Protein AF-A0A7Z9QV91-F1 (afdb_monomer_lite)

Radius of gyration: 19.59 Å; chains: 1; bounding box: 43×43×55 Å

Foldseek 3Di:
DDAAPAQADEDDDQQDDPCVLQVCLQVVCCVPPVDGDDRLFADDSSLVSSLVRVLVVLLVVLVVCVVGPQNHEYEYAHPNQQSNVVSSVVPHSHHYDYDDCVVVVVQVLVCVLQVHDRDPPWAKDADPDPRIDRPPPCVVCVVVPPDVVVVVVSSVCVVVVNDPD

pLDDT: mean 80.96, std 17.81, range [30.59, 98.25]

Structure (mmCIF, N/CA/C/O backbone):
data_AF-A0A7Z9QV91-F1
#
_entry.id   AF-A0A7Z9QV91-F1
#
loop_
_atom_site.group_PDB
_atom_site.id
_atom_site.type_symbol
_atom_site.label_atom_id
_atom_site.label_alt_id
_atom_site.label_comp_id
_atom_site.label_asym_id
_atom_site.label_entity_id
_atom_site.label_seq_id
_atom_site.pdbx_PDB_ins_code
_atom_site.Cartn_x
_atom_site.Cartn_y
_atom_site.Cartn_z
_atom_site.occupancy
_atom_site.B_iso_or_equiv
_atom_site.auth_seq_id
_atom_site.auth_comp_id
_atom_site.auth_asym_id
_atom_site.auth_atom_id
_atom_site.pdbx_PDB_model_num
ATOM 1 N N . MET A 1 1 ? -6.802 13.262 9.085 1.00 60.16 1 MET A N 1
ATOM 2 C CA . MET A 1 1 ? -7.669 13.186 10.276 1.00 60.16 1 MET A CA 1
ATOM 3 C C . MET A 1 1 ? -8.787 12.211 9.963 1.00 60.16 1 MET A C 1
ATOM 5 O O . MET A 1 1 ? -9.451 12.400 8.950 1.00 60.16 1 MET A O 1
ATOM 9 N N . VAL A 1 2 ? -8.921 11.155 10.763 1.00 81.88 2 VAL A N 1
ATOM 10 C CA . VAL A 1 2 ? -10.001 10.161 10.646 1.00 81.88 2 VAL A CA 1
ATOM 11 C C . VAL A 1 2 ? -11.221 10.677 11.416 1.00 81.88 2 VAL A C 1
ATOM 13 O O . VAL A 1 2 ? -11.061 11.263 12.485 1.00 81.88 2 VAL A O 1
ATOM 16 N N . GLN A 1 3 ? -12.421 10.534 10.851 1.00 85.62 3 GLN A N 1
ATOM 17 C CA . GLN A 1 3 ? -13.667 10.984 11.480 1.00 85.62 3 GLN A CA 1
ATOM 18 C C . GLN A 1 3 ? -14.244 9.886 12.383 1.00 85.62 3 GLN A C 1
ATOM 20 O O . GLN A 1 3 ? -14.088 8.700 12.104 1.00 85.62 3 GLN A O 1
ATOM 25 N N . SER A 1 4 ? -14.915 10.275 13.470 1.00 90.31 4 SER A N 1
ATOM 26 C CA . SER A 1 4 ? -15.626 9.326 14.334 1.00 90.31 4 SER A CA 1
ATOM 27 C C . SER A 1 4 ? -16.920 8.830 13.684 1.00 90.31 4 SER A C 1
ATOM 29 O O . SER A 1 4 ? -17.474 9.517 12.828 1.00 90.31 4 SER A O 1
ATOM 31 N N . ASN A 1 5 ? -17.433 7.680 14.138 1.00 89.62 5 ASN A N 1
ATOM 32 C CA . ASN A 1 5 ? -18.675 7.073 13.632 1.00 89.62 5 ASN A CA 1
ATOM 33 C C . ASN A 1 5 ? -18.640 6.819 12.112 1.00 89.62 5 ASN A C 1
ATOM 35 O O . ASN A 1 5 ? -19.521 7.240 11.367 1.00 89.62 5 ASN A O 1
ATOM 39 N N . THR A 1 6 ? -17.556 6.198 11.657 1.00 93.75 6 THR A N 1
ATOM 40 C CA . THR A 1 6 ? -17.309 5.850 10.256 1.00 93.75 6 THR A CA 1
ATOM 41 C C . THR A 1 6 ? -17.194 4.337 10.134 1.00 93.75 6 THR A C 1
ATOM 43 O O . THR A 1 6 ? -16.493 3.728 10.936 1.00 93.75 6 THR A O 1
ATOM 46 N N . ASP A 1 7 ? -17.824 3.749 9.117 1.00 95.62 7 ASP A N 1
ATOM 47 C CA . ASP A 1 7 ? -17.771 2.301 8.856 1.00 95.62 7 ASP A CA 1
ATOM 48 C C . ASP A 1 7 ? -16.598 1.898 7.943 1.00 95.62 7 ASP A C 1
ATOM 50 O O . ASP A 1 7 ? -16.111 0.768 7.983 1.00 95.62 7 ASP A O 1
ATOM 54 N N . TYR A 1 8 ? -16.117 2.830 7.112 1.00 96.25 8 TYR A N 1
ATOM 55 C CA . TYR A 1 8 ? -15.055 2.583 6.135 1.00 96.25 8 TYR A CA 1
ATOM 56 C C . TYR A 1 8 ? -14.087 3.754 6.037 1.00 96.25 8 TYR A C 1
ATOM 58 O O . TYR A 1 8 ? -14.494 4.905 5.887 1.00 96.25 8 TYR A O 1
ATOM 66 N N . VAL A 1 9 ? -12.791 3.454 6.007 1.00 96.75 9 VAL A N 1
ATOM 67 C CA . VAL A 1 9 ? -11.742 4.449 5.764 1.00 96.75 9 VAL A CA 1
ATOM 68 C C . VAL A 1 9 ? -11.026 4.105 4.470 1.00 96.75 9 VAL A C 1
ATOM 70 O O . VAL A 1 9 ? -10.417 3.047 4.358 1.00 96.75 9 VAL A O 1
ATOM 73 N N . ILE A 1 10 ? -11.074 5.000 3.484 1.00 96.75 10 ILE A N 1
ATOM 74 C CA . ILE A 1 10 ? -10.358 4.824 2.215 1.00 96.75 10 ILE A CA 1
ATOM 75 C C . ILE A 1 10 ? -9.034 5.580 2.287 1.00 96.75 10 ILE A C 1
ATOM 77 O O . ILE A 1 10 ? -9.014 6.804 2.416 1.00 96.75 10 ILE A O 1
ATOM 81 N N . ALA A 1 11 ? -7.922 4.858 2.163 1.00 95.62 11 ALA A N 1
ATOM 82 C CA . ALA A 1 11 ? -6.589 5.446 2.160 1.00 95.62 11 ALA A CA 1
ATOM 83 C C . ALA A 1 11 ? -5.988 5.444 0.752 1.00 95.62 11 ALA A C 1
ATOM 85 O O . ALA A 1 11 ? -5.529 4.419 0.247 1.00 95.62 11 ALA A O 1
ATOM 86 N N . SER A 1 12 ? -5.950 6.624 0.138 1.00 95.00 12 SER A N 1
ATOM 87 C CA . SER A 1 12 ? -5.283 6.886 -1.141 1.00 95.00 12 SER A CA 1
ATOM 88 C C . SER A 1 12 ? -4.410 8.129 -1.001 1.00 95.00 12 SER A C 1
ATOM 90 O O . SER A 1 12 ? -4.719 9.192 -1.541 1.00 95.00 12 SER A O 1
ATOM 92 N N . ILE A 1 13 ? -3.350 8.014 -0.206 1.00 92.94 13 ILE A N 1
ATOM 93 C CA . ILE A 1 13 ? -2.475 9.138 0.120 1.00 92.94 13 ILE A CA 1
ATOM 94 C C . ILE A 1 13 ? -1.170 9.063 -0.668 1.00 92.94 13 ILE A C 1
ATOM 96 O O . ILE A 1 13 ? -0.692 7.992 -1.036 1.00 92.94 13 ILE A O 1
ATOM 100 N N . ARG A 1 14 ? -0.549 10.221 -0.874 1.00 91.00 14 ARG A N 1
ATOM 101 C CA . ARG A 1 14 ? 0.831 10.333 -1.342 1.00 91.00 14 ARG A CA 1
ATOM 102 C C . ARG A 1 14 ? 1.629 11.030 -0.254 1.00 91.00 14 ARG A C 1
ATOM 104 O O . ARG A 1 14 ? 1.309 12.155 0.116 1.00 91.00 14 ARG A O 1
ATOM 111 N N . VAL A 1 15 ? 2.643 10.350 0.272 1.00 91.62 15 VAL A N 1
ATOM 112 C CA . VAL A 1 15 ? 3.472 10.897 1.349 1.00 91.62 15 VAL A CA 1
ATOM 113 C C . VAL A 1 15 ? 4.684 11.598 0.749 1.00 91.62 15 VAL A C 1
ATOM 115 O O . VAL A 1 15 ? 5.542 10.962 0.133 1.00 91.62 15 VAL A O 1
ATOM 118 N N . GLY A 1 16 ? 4.737 12.911 0.965 1.00 85.50 16 GLY A N 1
ATOM 119 C CA . GLY A 1 16 ? 5.730 13.816 0.398 1.00 85.50 16 GLY A CA 1
ATOM 120 C C . GLY A 1 16 ? 5.082 14.973 -0.366 1.00 85.50 16 GLY A C 1
ATOM 121 O O . GLY A 1 16 ? 3.923 14.890 -0.772 1.00 85.50 16 GLY A O 1
ATOM 122 N N . ASN A 1 17 ? 5.827 16.062 -0.547 1.00 72.12 17 ASN A N 1
ATOM 123 C CA . ASN A 1 17 ? 5.345 17.235 -1.270 1.00 72.12 17 ASN A CA 1
ATOM 124 C C . ASN A 1 17 ? 5.432 16.974 -2.781 1.00 72.12 17 ASN A C 1
ATOM 126 O O . ASN A 1 17 ? 6.510 17.005 -3.365 1.00 72.12 17 ASN A O 1
ATOM 130 N N . ALA A 1 18 ? 4.285 16.712 -3.410 1.00 75.56 18 ALA A N 1
ATOM 131 C CA . ALA A 1 18 ? 4.164 16.500 -4.854 1.00 75.56 18 ALA A CA 1
ATOM 132 C C . ALA A 1 18 ? 5.020 15.326 -5.392 1.00 75.56 18 ALA A C 1
ATOM 134 O O . ALA A 1 18 ? 5.051 14.255 -4.787 1.00 75.56 18 ALA A O 1
ATOM 135 N N . LEU A 1 19 ? 5.622 15.488 -6.576 1.00 85.88 19 LEU A N 1
ATOM 136 C CA . LEU A 1 19 ? 6.304 14.422 -7.325 1.00 85.88 19 LEU A CA 1
ATOM 137 C C . LEU A 1 19 ? 7.801 14.302 -7.005 1.00 85.88 19 LEU A C 1
ATOM 139 O O . LEU A 1 19 ? 8.432 13.338 -7.431 1.00 85.88 19 LEU A O 1
ATOM 143 N N . GLU A 1 20 ? 8.381 15.247 -6.261 1.00 89.81 20 GLU A N 1
ATOM 144 C CA . GLU A 1 20 ? 9.833 15.294 -6.030 1.00 89.81 20 GLU A CA 1
ATOM 145 C C . GLU A 1 20 ? 10.381 14.018 -5.371 1.00 89.81 20 GLU A C 1
ATOM 147 O O . GLU A 1 20 ? 11.363 13.471 -5.878 1.00 89.81 20 GLU A O 1
ATOM 152 N N . PRO A 1 21 ? 9.763 13.462 -4.307 1.00 90.56 21 PRO A N 1
ATOM 153 C CA . PRO A 1 21 ? 10.287 12.245 -3.693 1.00 90.56 21 PRO A CA 1
ATOM 154 C C . PRO A 1 21 ? 10.213 11.039 -4.633 1.00 90.56 21 PRO A C 1
ATOM 156 O O . PRO A 1 21 ? 11.097 10.193 -4.606 1.00 90.56 21 PRO A O 1
ATOM 159 N N . GLU A 1 22 ? 9.191 10.979 -5.489 1.00 88.81 22 GLU A N 1
ATOM 160 C CA . GLU A 1 22 ? 9.006 9.894 -6.461 1.00 88.81 22 GLU A CA 1
ATOM 161 C C . GLU A 1 22 ? 10.052 9.977 -7.584 1.00 88.81 22 GLU A C 1
ATOM 163 O O . GLU A 1 22 ? 10.564 8.951 -8.030 1.00 88.81 22 GLU A O 1
ATOM 168 N N . ALA A 1 23 ? 10.439 11.191 -7.991 1.00 92.25 23 ALA A N 1
ATOM 169 C CA . ALA A 1 23 ? 11.558 11.393 -8.908 1.00 92.25 23 ALA A CA 1
ATOM 170 C C . ALA A 1 23 ? 12.873 10.890 -8.292 1.00 92.25 23 ALA A C 1
ATOM 172 O O . ALA A 1 23 ? 13.618 10.155 -8.940 1.00 92.25 23 ALA A O 1
ATOM 173 N N . LEU A 1 24 ? 13.127 11.197 -7.016 1.00 93.06 24 LEU A N 1
ATOM 174 C CA . LEU A 1 24 ? 14.303 10.693 -6.298 1.00 93.06 24 LEU A CA 1
ATOM 175 C C . LEU A 1 24 ? 14.290 9.167 -6.149 1.00 93.06 24 LEU A C 1
ATOM 177 O O . LEU A 1 24 ? 15.347 8.539 -6.266 1.00 93.06 24 LEU A O 1
ATOM 181 N N . ASP A 1 25 ? 13.109 8.568 -5.964 1.00 93.44 25 ASP A N 1
ATOM 182 C CA . ASP A 1 25 ? 12.950 7.117 -5.845 1.00 93.44 25 ASP A CA 1
ATOM 183 C C . ASP A 1 25 ? 13.413 6.366 -7.120 1.00 93.44 25 ASP A C 1
ATOM 185 O O . ASP A 1 25 ? 13.825 5.200 -7.054 1.00 93.44 25 ASP A O 1
ATOM 189 N N . ILE A 1 26 ? 13.407 7.050 -8.272 1.00 93.19 26 ILE A N 1
ATOM 190 C CA . ILE A 1 26 ? 13.886 6.559 -9.573 1.00 93.19 26 ILE A CA 1
ATOM 191 C C . ILE A 1 26 ? 15.329 7.003 -9.848 1.00 93.19 26 ILE A C 1
ATOM 193 O O . ILE A 1 26 ? 16.165 6.189 -10.249 1.00 93.19 26 ILE A O 1
ATOM 197 N N . GLU A 1 27 ? 15.632 8.287 -9.650 1.00 94.75 27 GLU A N 1
ATOM 198 C CA . GLU A 1 27 ? 16.905 8.890 -10.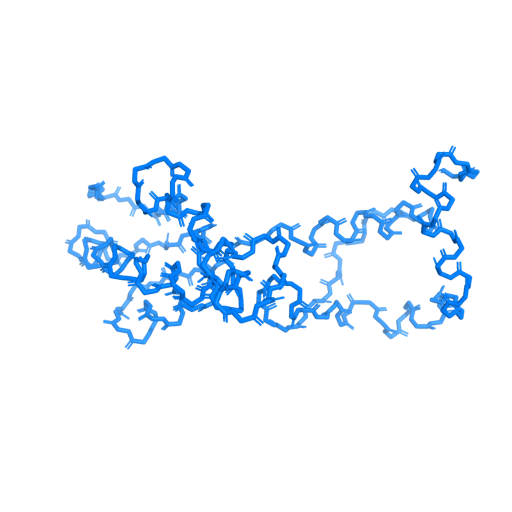045 1.00 94.75 27 GLU A CA 1
ATOM 199 C C . GLU A 1 27 ? 18.087 8.412 -9.209 1.00 94.75 27 GLU A C 1
ATOM 201 O O . GLU A 1 27 ? 19.168 8.194 -9.758 1.00 94.75 27 GLU A O 1
ATOM 206 N N . ILE A 1 28 ? 17.919 8.265 -7.892 1.00 94.75 28 ILE A N 1
ATOM 207 C CA . ILE A 1 28 ? 19.030 7.895 -7.008 1.00 94.75 28 ILE A CA 1
ATOM 208 C C . ILE A 1 28 ? 19.544 6.486 -7.350 1.00 94.75 28 ILE A C 1
ATOM 210 O O . ILE A 1 28 ? 20.747 6.351 -7.593 1.00 94.75 28 ILE A O 1
ATOM 214 N N . PRO A 1 29 ? 18.692 5.442 -7.460 1.00 94.00 29 PRO A N 1
ATOM 215 C CA . PRO A 1 29 ? 19.156 4.109 -7.852 1.00 94.00 29 PRO A CA 1
ATOM 216 C C . PRO A 1 29 ? 19.790 4.075 -9.247 1.00 94.00 29 PRO A C 1
ATOM 218 O O . PRO A 1 29 ? 20.761 3.343 -9.460 1.00 94.00 29 PRO A O 1
ATOM 221 N N . LEU A 1 30 ? 19.299 4.906 -10.174 1.00 95.75 30 LEU A N 1
ATOM 222 C CA . LEU A 1 30 ? 19.885 5.052 -11.503 1.00 95.75 30 LEU A CA 1
ATOM 223 C C . LEU A 1 30 ? 21.290 5.667 -11.443 1.00 95.75 30 LEU A C 1
ATOM 225 O O . LEU A 1 30 ? 22.204 5.153 -12.082 1.00 95.75 30 LEU A O 1
ATOM 229 N N . LYS A 1 31 ? 21.474 6.745 -10.673 1.00 95.06 31 LYS A N 1
ATOM 230 C CA . LYS A 1 31 ? 22.749 7.473 -10.556 1.00 95.06 31 LYS A CA 1
ATOM 231 C C . LYS A 1 31 ? 23.814 6.679 -9.799 1.00 95.06 31 LYS A C 1
ATOM 233 O O . LYS A 1 31 ? 24.969 6.680 -10.207 1.00 95.06 31 LYS A O 1
ATOM 238 N N . VAL A 1 32 ? 23.438 6.018 -8.704 1.00 92.12 32 VAL A N 1
ATOM 239 C CA . VAL A 1 32 ? 24.391 5.340 -7.807 1.00 92.12 32 VAL A CA 1
ATOM 240 C C . VAL A 1 32 ? 24.733 3.931 -8.289 1.00 92.12 32 VAL A C 1
ATOM 242 O O . VAL A 1 32 ? 25.884 3.518 -8.198 1.00 92.12 32 VAL A O 1
ATOM 245 N N . GLY A 1 33 ? 23.744 3.185 -8.789 1.00 88.19 33 GLY A N 1
ATOM 246 C CA . GLY A 1 33 ? 23.899 1.763 -9.112 1.00 88.19 33 GLY A CA 1
ATOM 247 C C . GLY A 1 33 ? 23.576 1.395 -10.557 1.00 88.19 33 GLY A C 1
ATOM 248 O O . GLY A 1 33 ? 23.553 0.210 -10.879 1.00 88.19 33 GLY A O 1
ATOM 249 N N . GLY A 1 34 ? 23.258 2.367 -11.419 1.00 92.81 34 GLY A N 1
ATOM 250 C CA . GLY A 1 34 ? 22.793 2.094 -12.783 1.00 92.81 34 GLY A CA 1
ATOM 251 C C . GLY A 1 34 ? 21.434 1.383 -12.844 1.00 92.81 34 GLY A C 1
ATOM 252 O O . GLY A 1 34 ? 21.039 0.914 -13.914 1.00 92.81 34 GLY A O 1
ATOM 253 N N . LEU A 1 35 ? 20.711 1.280 -11.721 1.00 93.00 35 LEU A N 1
ATOM 254 C CA . LEU A 1 35 ? 19.473 0.513 -11.629 1.00 93.00 35 LEU A CA 1
ATOM 255 C C . LEU A 1 35 ? 18.317 1.293 -12.255 1.00 93.00 35 LEU A C 1
ATOM 257 O O . LEU A 1 35 ? 17.876 2.317 -11.735 1.00 93.00 35 LEU A O 1
ATOM 261 N N . ARG A 1 36 ? 17.777 0.764 -13.352 1.00 92.25 36 ARG A N 1
ATOM 262 C CA . ARG A 1 36 ? 16.585 1.307 -14.010 1.00 92.25 36 ARG A CA 1
ATOM 263 C C . ARG A 1 36 ? 15.326 0.691 -13.413 1.00 92.25 36 ARG A C 1
ATOM 265 O O . ARG A 1 36 ? 15.190 -0.527 -13.364 1.00 92.25 36 ARG A O 1
ATOM 272 N N . GLN A 1 37 ? 14.395 1.541 -13.002 1.00 88.69 37 GLN A N 1
ATOM 273 C CA . GLN A 1 37 ? 13.094 1.149 -12.467 1.00 88.69 37 GLN A CA 1
ATOM 274 C C . GLN A 1 37 ? 12.007 1.835 -13.295 1.00 88.69 37 GLN A C 1
ATOM 276 O O . GLN A 1 37 ? 12.165 2.993 -13.667 1.00 88.69 37 GLN A O 1
ATOM 281 N N . THR A 1 38 ? 10.921 1.127 -13.602 1.00 85.81 38 THR A N 1
ATOM 282 C CA . THR A 1 38 ? 9.829 1.663 -14.431 1.00 85.81 38 THR A CA 1
ATOM 283 C C . THR A 1 38 ? 8.921 2.612 -13.654 1.00 85.81 38 TH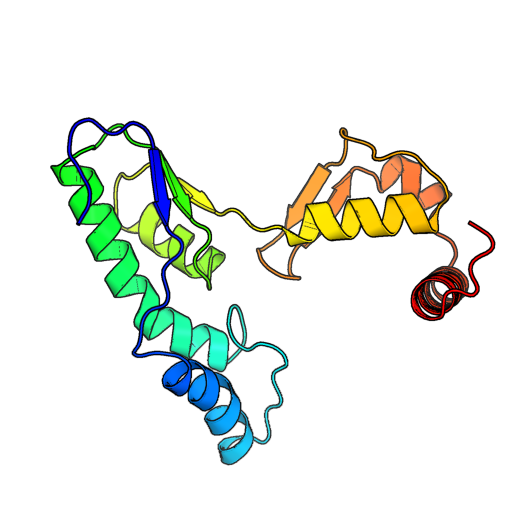R A C 1
ATOM 285 O O . THR A 1 38 ? 8.704 3.733 -14.093 1.00 85.81 38 THR A O 1
ATOM 288 N N . VAL A 1 39 ? 8.399 2.164 -12.507 1.00 83.06 39 VAL A N 1
ATOM 289 C CA . VAL A 1 39 ? 7.468 2.946 -11.663 1.00 83.06 39 VAL A CA 1
ATOM 290 C C . VAL A 1 39 ? 8.042 3.211 -10.270 1.00 83.06 39 VAL A C 1
ATOM 292 O O . VAL A 1 39 ? 7.789 4.259 -9.692 1.00 83.06 39 VAL A O 1
ATOM 295 N N . ALA A 1 40 ? 8.844 2.275 -9.745 1.00 88.81 40 ALA A N 1
ATOM 296 C CA . ALA A 1 40 ? 9.568 2.413 -8.478 1.00 88.81 40 ALA A CA 1
ATOM 297 C C . ALA A 1 40 ? 8.686 2.710 -7.241 1.00 88.81 40 ALA A C 1
ATOM 299 O O . ALA A 1 40 ? 9.183 3.217 -6.244 1.00 88.81 40 ALA A O 1
ATOM 300 N N . ASP A 1 41 ? 7.389 2.380 -7.272 1.00 89.31 41 ASP A N 1
ATOM 301 C CA . ASP A 1 41 ? 6.443 2.729 -6.201 1.00 89.31 41 ASP A CA 1
ATOM 302 C C . ASP A 1 41 ? 6.080 1.563 -5.265 1.00 89.31 41 ASP A C 1
ATOM 304 O O . ASP A 1 41 ? 5.462 1.781 -4.222 1.00 89.31 41 ASP A O 1
ATOM 308 N N . THR A 1 42 ? 6.432 0.330 -5.640 1.00 86.69 42 THR A N 1
ATOM 309 C CA . THR A 1 42 ? 5.964 -0.882 -4.951 1.00 86.69 42 THR A CA 1
ATOM 310 C C . THR A 1 42 ? 7.101 -1.813 -4.536 1.00 86.69 42 THR A C 1
ATOM 312 O O . THR A 1 42 ? 7.135 -2.272 -3.398 1.00 86.69 42 THR A O 1
ATOM 315 N N . VAL A 1 43 ? 8.040 -2.083 -5.443 1.00 88.69 43 VAL A N 1
ATOM 316 C CA . VAL A 1 43 ? 9.188 -2.978 -5.227 1.00 88.69 43 VAL A CA 1
ATOM 317 C C . VAL A 1 43 ? 10.485 -2.318 -5.689 1.00 88.69 43 VAL A C 1
ATOM 319 O O . VAL A 1 43 ? 10.467 -1.22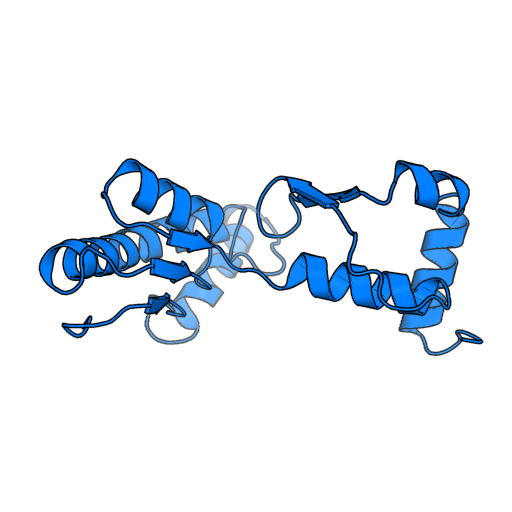3 -6.255 1.00 88.69 43 VAL A O 1
ATOM 322 N N . GLY A 1 44 ? 11.614 -2.990 -5.461 1.00 90.62 44 GLY A N 1
ATOM 323 C CA . GLY A 1 44 ? 12.937 -2.452 -5.767 1.00 90.62 44 GLY A CA 1
ATOM 324 C C . GLY A 1 44 ? 13.373 -1.384 -4.765 1.00 90.62 44 GLY A C 1
ATOM 325 O O . GLY A 1 44 ? 12.735 -1.176 -3.731 1.00 90.62 44 GLY A O 1
ATOM 326 N N . ILE A 1 45 ? 14.481 -0.709 -5.069 1.00 93.38 45 ILE A N 1
ATOM 327 C CA . ILE A 1 45 ? 15.066 0.294 -4.170 1.00 93.38 45 ILE A CA 1
ATOM 328 C C . ILE A 1 45 ? 14.123 1.496 -4.027 1.00 93.38 45 ILE A C 1
ATOM 330 O O . ILE A 1 45 ? 13.930 1.982 -2.917 1.00 93.38 45 ILE A O 1
ATOM 334 N N . GLY A 1 46 ? 13.465 1.924 -5.109 1.00 93.00 46 GLY A N 1
ATOM 335 C CA . GLY A 1 46 ? 12.466 2.992 -5.040 1.00 93.00 46 GLY A CA 1
ATOM 336 C C . GLY A 1 46 ? 11.251 2.612 -4.197 1.00 93.00 46 GLY A C 1
ATOM 337 O O . GLY A 1 46 ? 10.858 3.366 -3.309 1.00 93.00 46 GLY A O 1
ATOM 338 N N . GLY A 1 47 ? 10.726 1.393 -4.375 1.00 92.06 47 GLY A N 1
ATOM 339 C CA . GLY A 1 47 ? 9.619 0.893 -3.558 1.00 92.06 47 GLY A CA 1
ATOM 340 C C . GLY A 1 47 ? 9.978 0.803 -2.072 1.00 92.06 47 GLY A C 1
ATOM 341 O O . GLY A 1 47 ? 9.157 1.139 -1.218 1.00 92.06 47 GLY A O 1
ATOM 342 N N . LEU A 1 48 ? 11.221 0.422 -1.754 1.00 94.06 48 LEU A N 1
ATOM 343 C CA . LEU A 1 48 ? 11.743 0.431 -0.386 1.00 94.06 48 LEU A CA 1
ATOM 344 C C . LEU A 1 48 ? 11.798 1.852 0.192 1.00 94.06 48 LEU A C 1
ATOM 346 O O . LEU A 1 48 ? 11.264 2.081 1.276 1.00 94.06 48 LEU A O 1
ATOM 350 N N . MET A 1 49 ? 12.401 2.807 -0.521 1.00 94.81 49 MET A N 1
ATOM 351 C CA . MET A 1 49 ? 12.498 4.205 -0.075 1.00 94.81 49 MET A CA 1
ATOM 352 C C . MET A 1 49 ? 11.112 4.827 0.136 1.00 94.81 49 MET A C 1
ATOM 354 O O . MET A 1 49 ? 10.850 5.432 1.182 1.00 94.81 49 MET A O 1
ATOM 358 N N . LYS A 1 50 ? 10.180 4.594 -0.795 1.00 94.62 50 LYS A N 1
ATOM 359 C CA . LYS A 1 50 ? 8.780 4.997 -0.643 1.00 94.62 50 LYS A CA 1
ATOM 360 C C . LYS A 1 50 ? 8.122 4.331 0.562 1.00 94.62 50 LYS A C 1
ATOM 362 O O . LYS A 1 50 ? 7.417 5.004 1.314 1.00 94.62 50 LYS A O 1
ATOM 367 N N . GLY A 1 51 ? 8.372 3.041 0.783 1.00 95.25 51 GLY A N 1
ATOM 368 C CA . GLY A 1 51 ? 7.890 2.297 1.946 1.00 95.25 51 GLY A CA 1
ATOM 369 C C . GLY A 1 51 ? 8.349 2.905 3.269 1.00 95.25 51 GLY A C 1
ATOM 370 O O . GLY A 1 51 ? 7.513 3.170 4.131 1.00 95.25 51 GLY A O 1
ATOM 371 N N . LEU A 1 52 ? 9.643 3.214 3.398 1.00 96.12 52 LEU A N 1
ATOM 372 C CA . LEU A 1 52 ? 10.222 3.832 4.599 1.00 96.12 52 LEU A CA 1
ATOM 373 C C . LEU A 1 52 ? 9.551 5.164 4.958 1.00 96.12 52 LEU A C 1
ATOM 375 O O . LEU A 1 52 ? 9.349 5.460 6.133 1.00 96.12 52 LEU A O 1
ATOM 379 N N . ARG A 1 53 ? 9.159 5.947 3.951 1.00 95.12 53 ARG A N 1
ATOM 380 C CA . ARG A 1 53 ? 8.445 7.215 4.142 1.00 95.12 53 ARG A CA 1
ATOM 381 C C . ARG A 1 53 ? 6.948 7.026 4.407 1.00 95.12 53 ARG A C 1
ATOM 383 O O . ARG A 1 53 ? 6.359 7.784 5.173 1.00 95.12 53 ARG A O 1
ATOM 390 N N . THR A 1 54 ? 6.323 6.035 3.777 1.00 96.62 54 THR A N 1
ATOM 391 C CA . THR A 1 54 ? 4.856 5.904 3.742 1.00 96.62 54 THR A CA 1
ATOM 392 C C . THR A 1 54 ? 4.301 5.072 4.898 1.00 96.62 54 THR A C 1
ATOM 394 O O . THR A 1 54 ? 3.248 5.409 5.438 1.00 96.62 54 THR A O 1
ATOM 397 N N . ILE A 1 55 ? 5.009 4.021 5.325 1.00 97.88 55 ILE A N 1
ATOM 398 C CA . ILE A 1 55 ? 4.567 3.131 6.411 1.00 97.88 55 ILE A CA 1
ATOM 399 C C . ILE A 1 55 ? 4.296 3.900 7.718 1.00 97.88 55 ILE A C 1
ATOM 401 O O . ILE A 1 55 ? 3.219 3.706 8.283 1.00 97.88 55 ILE A O 1
ATOM 405 N N . PRO A 1 56 ? 5.171 4.812 8.194 1.00 97.75 56 PRO A N 1
ATOM 406 C CA . PRO A 1 56 ? 4.903 5.561 9.424 1.00 97.75 56 PRO A CA 1
ATOM 407 C C . PRO A 1 56 ? 3.636 6.422 9.345 1.00 97.75 56 PRO A C 1
ATOM 409 O O . PRO A 1 56 ? 2.863 6.474 10.299 1.00 97.75 56 PRO A O 1
ATOM 412 N N . ALA A 1 57 ? 3.388 7.063 8.198 1.00 96.81 57 ALA A N 1
ATOM 413 C CA . ALA A 1 57 ? 2.188 7.872 7.993 1.00 96.81 57 ALA A CA 1
ATOM 414 C C . ALA A 1 57 ? 0.916 7.011 8.012 1.00 96.81 57 ALA A C 1
ATOM 416 O O . ALA A 1 57 ? -0.069 7.368 8.655 1.00 96.81 57 ALA A O 1
ATOM 417 N N . MET A 1 58 ? 0.960 5.847 7.361 1.00 97.88 58 MET A N 1
ATOM 418 C CA . MET A 1 58 ? -0.150 4.895 7.350 1.00 97.88 58 MET A CA 1
ATOM 419 C C . MET A 1 58 ? -0.418 4.286 8.733 1.00 97.88 58 MET A C 1
ATOM 421 O O . MET A 1 58 ? -1.575 4.121 9.107 1.00 97.88 58 MET A O 1
ATOM 425 N N . LEU A 1 59 ? 0.622 4.018 9.529 1.00 98.25 59 LEU A N 1
ATOM 426 C CA . LEU A 1 59 ? 0.464 3.571 10.917 1.00 98.25 59 LEU A CA 1
ATOM 427 C C . LEU A 1 59 ? -0.169 4.644 11.805 1.00 98.25 59 LEU A C 1
ATOM 429 O O . LEU A 1 59 ? -0.955 4.310 12.686 1.00 98.25 59 LEU A O 1
ATOM 433 N N . ASN A 1 60 ? 0.127 5.925 11.574 1.00 97.75 60 ASN A N 1
ATOM 434 C CA . ASN A 1 60 ? -0.547 7.007 12.293 1.00 97.75 60 ASN A CA 1
ATOM 435 C C . ASN A 1 60 ? -2.044 7.055 11.958 1.00 97.75 60 ASN A C 1
ATOM 437 O O . ASN A 1 60 ? -2.856 7.181 12.867 1.00 97.75 60 ASN A O 1
ATOM 441 N N . ILE A 1 61 ? -2.417 6.863 10.686 1.00 97.19 61 ILE A N 1
ATOM 442 C CA . ILE A 1 61 ? -3.829 6.744 10.286 1.00 97.19 61 ILE A CA 1
ATOM 443 C C . ILE A 1 61 ? -4.484 5.537 10.963 1.00 97.19 61 ILE A C 1
ATOM 445 O O . ILE A 1 61 ? -5.575 5.667 11.505 1.00 97.19 61 ILE A O 1
ATOM 449 N N . ALA A 1 62 ? -3.821 4.379 10.978 1.00 97.50 62 ALA A N 1
ATOM 450 C CA . ALA A 1 62 ? -4.356 3.182 11.621 1.00 97.50 62 ALA A CA 1
ATOM 451 C C . ALA A 1 62 ? -4.563 3.377 13.137 1.00 97.50 62 ALA A C 1
ATOM 453 O O . ALA A 1 62 ? -5.597 2.989 13.670 1.00 97.50 62 ALA A O 1
ATOM 454 N N . ARG A 1 63 ? -3.639 4.055 13.828 1.00 97.69 63 ARG A N 1
ATOM 455 C CA . ARG A 1 63 ? -3.793 4.407 15.253 1.00 97.69 63 ARG A CA 1
ATOM 456 C C . ARG A 1 63 ? -4.936 5.392 15.496 1.00 97.69 63 ARG A C 1
ATOM 458 O O . ARG A 1 63 ? -5.653 5.267 16.485 1.00 97.69 63 ARG A O 1
ATOM 465 N N . ASP A 1 64 ? -5.128 6.354 14.594 1.00 97.25 64 ASP A N 1
ATOM 466 C CA . ASP A 1 64 ? -6.297 7.234 14.642 1.00 97.25 64 ASP A CA 1
ATOM 467 C C . ASP A 1 64 ? -7.591 6.422 14.469 1.00 97.25 64 ASP A C 1
ATOM 469 O O . ASP A 1 64 ? -8.557 6.655 15.194 1.00 97.25 64 ASP A O 1
ATOM 473 N N . MET A 1 65 ? -7.612 5.431 13.572 1.00 97.56 65 MET A N 1
ATOM 474 C CA . MET A 1 65 ? -8.767 4.541 13.415 1.00 97.56 65 MET A CA 1
ATOM 475 C C . MET A 1 65 ? -9.068 3.758 14.695 1.00 97.56 65 MET A C 1
ATOM 477 O O . MET A 1 65 ? -10.214 3.764 15.133 1.00 97.56 65 MET A O 1
ATOM 481 N N . GLU A 1 66 ? -8.060 3.167 15.349 1.00 96.44 66 GLU A N 1
ATOM 482 C CA . GLU A 1 66 ? -8.244 2.461 16.632 1.00 96.44 66 GLU A CA 1
ATOM 483 C C . GLU A 1 66 ? -8.881 3.352 17.708 1.00 96.44 66 GLU A C 1
ATOM 485 O O . GLU A 1 66 ? -9.612 2.866 18.570 1.00 96.44 66 GLU A O 1
ATOM 490 N N . LYS A 1 67 ? -8.614 4.661 17.659 1.00 95.69 67 LYS A N 1
ATOM 491 C CA . LYS A 1 67 ? -9.136 5.631 18.622 1.00 95.69 67 LYS A CA 1
ATOM 492 C C . LYS A 1 67 ? -10.536 6.138 18.277 1.00 95.69 67 LYS A C 1
ATOM 494 O O . LYS A 1 67 ? -11.347 6.322 19.182 1.00 95.69 67 LYS A O 1
ATOM 499 N N . TYR A 1 68 ? -10.797 6.446 17.009 1.00 96.44 68 TYR A N 1
ATOM 500 C CA . TYR A 1 68 ? -11.987 7.200 16.599 1.00 96.44 68 TYR A CA 1
ATOM 501 C C . TYR A 1 68 ? -13.067 6.343 15.930 1.00 96.44 68 TYR A C 1
ATOM 503 O O . TYR A 1 68 ? -14.244 6.705 15.981 1.00 96.44 68 TYR A O 1
ATOM 511 N N . CYS A 1 69 ? -12.690 5.226 15.311 1.00 96.75 69 CYS A N 1
ATOM 512 C CA . CYS A 1 69 ? -13.596 4.332 14.591 1.00 96.75 69 CYS A CA 1
ATOM 513 C C . CYS A 1 69 ? -13.053 2.881 14.584 1.00 96.75 69 CYS A C 1
ATOM 515 O O . CYS A 1 69 ? -12.697 2.360 13.526 1.00 96.75 69 CYS A O 1
ATOM 517 N N . PRO A 1 70 ? -12.950 2.221 15.754 1.00 95.75 70 PRO A N 1
ATOM 518 C CA . PRO A 1 70 ? -12.278 0.921 15.886 1.00 95.75 70 PRO A CA 1
ATOM 519 C C . PRO A 1 70 ? -12.925 -0.211 15.074 1.00 95.75 70 PRO A C 1
ATOM 521 O O . PRO A 1 70 ? -12.236 -1.163 14.717 1.00 95.75 70 PRO A O 1
ATOM 524 N N . ASP A 1 71 ? -14.215 -0.092 14.756 1.00 95.19 71 ASP A N 1
ATOM 525 C CA . ASP A 1 71 ? -14.971 -1.087 13.986 1.00 95.19 71 ASP A CA 1
ATOM 526 C C . ASP A 1 71 ? -14.923 -0.843 12.463 1.00 95.19 71 ASP A C 1
ATOM 528 O O . ASP A 1 71 ? -15.473 -1.624 11.686 1.00 95.19 71 ASP A O 1
ATOM 532 N N . ALA A 1 72 ? -14.265 0.235 12.018 1.00 96.81 72 ALA A N 1
ATOM 533 C CA . ALA A 1 72 ? -14.181 0.592 10.607 1.00 96.81 72 ALA A CA 1
ATOM 534 C C . ALA A 1 72 ? -13.221 -0.316 9.827 1.00 96.81 72 ALA A C 1
ATOM 536 O O . ALA A 1 72 ? -12.141 -0.671 10.307 1.00 96.81 72 ALA A O 1
ATOM 537 N N . ILE A 1 73 ? -13.550 -0.592 8.563 1.00 97.38 73 ILE A N 1
ATOM 538 C CA . ILE A 1 73 ? -12.660 -1.321 7.651 1.00 97.38 73 ILE A CA 1
ATOM 539 C C . ILE A 1 73 ? -11.781 -0.338 6.870 1.00 97.38 73 ILE A C 1
ATOM 541 O O . ILE A 1 73 ? -12.273 0.564 6.185 1.00 97.38 73 ILE A O 1
ATOM 545 N N . LEU A 1 74 ? -10.464 -0.547 6.913 1.00 97.56 74 LEU A N 1
ATOM 546 C CA . LEU A 1 74 ? -9.501 0.168 6.079 1.00 97.56 74 LEU A CA 1
ATOM 547 C C . LEU A 1 74 ? -9.473 -0.409 4.655 1.00 97.56 74 LEU A C 1
ATOM 549 O O . LEU A 1 74 ? -9.140 -1.574 4.442 1.00 97.56 74 LEU A O 1
ATOM 553 N N . LEU A 1 75 ? -9.740 0.440 3.668 1.00 97.06 75 LEU A N 1
ATOM 554 C CA . LEU A 1 75 ? -9.619 0.159 2.240 1.00 97.06 75 LEU A CA 1
ATOM 555 C C . LEU A 1 75 ? -8.394 0.904 1.693 1.00 97.06 75 LEU A C 1
ATOM 557 O O . LEU A 1 75 ? -8.460 2.095 1.375 1.00 97.06 75 LEU A O 1
ATOM 561 N N . ASN A 1 76 ? -7.248 0.226 1.616 1.00 95.62 76 ASN A N 1
ATOM 562 C CA . ASN A 1 76 ? -5.983 0.858 1.242 1.00 95.62 76 ASN A CA 1
ATOM 563 C C . ASN A 1 76 ? -5.675 0.719 -0.257 1.00 95.62 76 ASN A C 1
ATOM 565 O O . ASN A 1 76 ? -5.465 -0.387 -0.745 1.00 95.62 76 ASN A O 1
ATOM 569 N N . TYR A 1 77 ? -5.542 1.853 -0.946 1.00 94.75 77 TYR A N 1
ATOM 570 C CA . TYR A 1 77 ? -5.015 1.971 -2.314 1.00 94.75 77 TYR A CA 1
ATOM 571 C C . TYR A 1 77 ? -3.574 2.506 -2.356 1.00 94.75 77 TYR A C 1
ATOM 573 O O . TYR A 1 77 ? -2.971 2.615 -3.423 1.00 94.75 77 TYR A O 1
ATOM 581 N N . THR A 1 78 ? -3.007 2.869 -1.204 1.00 94.69 78 THR A N 1
ATOM 582 C CA . THR A 1 78 ? -1.680 3.483 -1.124 1.00 94.69 78 THR A CA 1
ATOM 583 C C . THR A 1 78 ? -0.581 2.434 -1.292 1.00 94.69 78 THR A C 1
ATOM 585 O O . THR A 1 78 ? -0.574 1.411 -0.601 1.00 94.69 78 THR A O 1
ATOM 588 N N . ASN A 1 79 ? 0.382 2.717 -2.177 1.00 93.75 79 ASN A N 1
ATOM 589 C CA . ASN A 1 79 ? 1.582 1.904 -2.382 1.00 93.75 79 ASN A CA 1
ATOM 590 C C . ASN A 1 79 ? 2.759 2.342 -1.484 1.00 93.75 79 ASN A C 1
ATOM 592 O O . ASN A 1 79 ? 2.865 3.533 -1.181 1.00 93.75 79 ASN A O 1
ATOM 596 N N . PRO A 1 80 ? 3.674 1.426 -1.095 1.00 94.12 80 PRO A N 1
ATOM 597 C CA . PRO A 1 80 ? 3.738 0.001 -1.458 1.00 94.12 80 PRO A CA 1
ATOM 598 C C . PRO A 1 80 ? 2.744 -0.856 -0.658 1.00 94.12 80 PRO A C 1
ATOM 600 O O . PRO A 1 80 ? 2.938 -1.117 0.528 1.00 94.12 80 PRO A O 1
ATOM 603 N N . MET A 1 81 ? 1.674 -1.324 -1.310 1.00 93.75 81 MET A N 1
ATOM 604 C CA . MET A 1 81 ? 0.488 -1.801 -0.593 1.00 93.75 81 MET A CA 1
ATOM 605 C C . MET A 1 81 ? 0.752 -3.036 0.263 1.00 93.75 81 MET A C 1
ATOM 607 O O . MET A 1 81 ? 0.284 -3.092 1.393 1.00 93.75 81 MET A O 1
ATOM 611 N N . ALA A 1 82 ? 1.506 -4.012 -0.252 1.00 90.69 82 ALA A N 1
ATOM 612 C CA . ALA A 1 82 ? 1.817 -5.226 0.499 1.00 90.69 82 ALA A CA 1
ATOM 613 C C . ALA A 1 82 ? 2.596 -4.896 1.781 1.00 90.69 82 ALA A C 1
ATOM 615 O O . ALA A 1 82 ? 2.205 -5.328 2.860 1.00 90.69 82 ALA A O 1
ATOM 616 N N . SER A 1 83 ? 3.640 -4.069 1.677 1.00 93.94 83 SER A N 1
ATOM 617 C CA . SER A 1 83 ? 4.460 -3.657 2.821 1.00 93.94 83 SER A CA 1
ATOM 618 C C . SER A 1 83 ? 3.671 -2.815 3.826 1.00 93.94 83 SER A C 1
ATOM 620 O O . SER A 1 83 ? 3.808 -3.011 5.030 1.00 93.94 83 SER A O 1
ATOM 622 N N . ILE A 1 84 ? 2.817 -1.905 3.343 1.00 96.50 84 ILE A N 1
ATOM 623 C CA . ILE A 1 84 ? 1.945 -1.078 4.188 1.00 96.50 84 ILE A CA 1
ATOM 624 C C . ILE A 1 84 ? 0.936 -1.945 4.938 1.00 96.50 84 ILE A C 1
ATOM 626 O O . ILE A 1 84 ? 0.842 -1.844 6.158 1.00 96.50 84 ILE A O 1
ATOM 630 N N . MET A 1 85 ? 0.202 -2.809 4.231 1.00 96.25 85 MET A N 1
ATOM 631 C CA . MET A 1 85 ? -0.799 -3.673 4.856 1.00 96.25 85 MET A CA 1
ATOM 632 C C . MET A 1 85 ? -0.154 -4.639 5.840 1.00 96.25 85 MET A C 1
ATOM 634 O O . MET A 1 85 ? -0.681 -4.825 6.931 1.00 96.25 85 MET A O 1
ATOM 638 N N . TRP A 1 86 ? 1.009 -5.198 5.503 1.00 96.00 86 TRP A N 1
ATOM 639 C CA . TRP A 1 86 ? 1.753 -6.045 6.427 1.00 96.00 86 TRP A CA 1
ATOM 640 C C . TRP A 1 86 ? 2.135 -5.291 7.706 1.00 96.00 86 TRP A C 1
ATOM 642 O O . TRP A 1 86 ? 1.879 -5.786 8.798 1.00 96.00 86 TRP A O 1
ATOM 652 N N . ALA A 1 87 ? 2.659 -4.065 7.590 1.00 97.25 87 ALA A N 1
ATOM 653 C CA . ALA A 1 87 ? 3.001 -3.247 8.751 1.00 97.25 87 ALA A CA 1
ATOM 654 C C . ALA A 1 87 ? 1.777 -2.904 9.619 1.00 97.25 87 ALA A C 1
ATOM 656 O O . ALA A 1 87 ? 1.860 -2.999 10.842 1.00 97.25 87 ALA A O 1
ATOM 657 N N . ILE A 1 88 ? 0.645 -2.538 9.008 1.00 97.12 88 ILE A N 1
ATOM 658 C CA . ILE A 1 88 ? -0.604 -2.227 9.723 1.00 97.12 88 ILE A CA 1
ATOM 659 C C . ILE A 1 88 ? -1.121 -3.459 10.468 1.00 97.12 88 ILE A C 1
ATOM 661 O O . ILE A 1 88 ? -1.347 -3.381 11.674 1.00 97.12 88 ILE A O 1
ATOM 665 N N . LEU A 1 89 ? -1.257 -4.594 9.777 1.00 94.19 89 LEU A N 1
ATOM 666 C CA . LEU A 1 89 ? -1.795 -5.832 10.352 1.00 94.19 89 LEU A CA 1
ATOM 667 C C . LEU A 1 89 ? -0.872 -6.427 11.425 1.00 94.19 89 LEU A C 1
ATOM 669 O O . LEU A 1 89 ? -1.345 -7.086 12.344 1.00 94.19 89 LEU A O 1
ATOM 673 N N . ALA A 1 90 ? 0.439 -6.189 11.329 1.00 96.69 90 ALA A N 1
ATOM 674 C CA . ALA A 1 90 ? 1.398 -6.619 12.342 1.00 96.69 90 ALA A CA 1
ATOM 675 C C . ALA A 1 90 ? 1.447 -5.694 13.573 1.00 96.69 90 ALA A C 1
ATOM 677 O O . ALA A 1 90 ? 1.880 -6.132 14.636 1.00 96.69 90 ALA A O 1
ATOM 678 N N . SER A 1 91 ? 1.046 -4.423 13.439 1.00 97.06 91 SER A N 1
ATOM 679 C CA . SER A 1 91 ? 1.285 -3.394 14.469 1.00 97.06 91 SER A CA 1
ATOM 680 C C . SER A 1 91 ? 0.017 -2.811 15.096 1.00 97.06 91 SER A C 1
ATOM 682 O O . SER A 1 91 ? 0.126 -2.018 16.029 1.00 97.06 91 SER A O 1
ATOM 684 N N . THR A 1 92 ? -1.1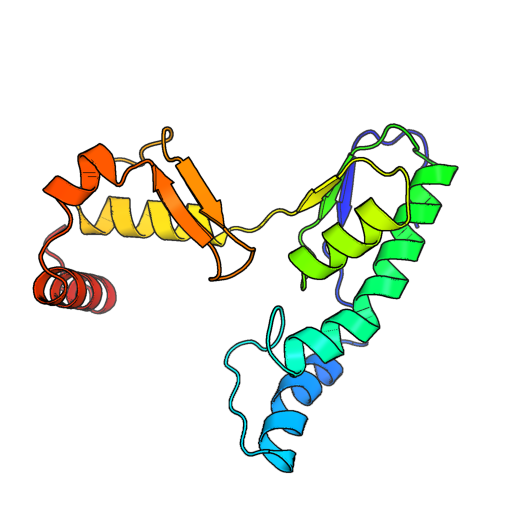64 -3.138 14.571 1.00 96.75 92 THR A N 1
ATOM 685 C CA . THR A 1 92 ? -2.455 -2.561 14.985 1.00 96.75 92 THR A CA 1
ATOM 686 C C . THR A 1 92 ? -3.560 -3.614 14.938 1.00 96.75 92 THR A C 1
ATOM 688 O O . THR A 1 92 ? -3.381 -4.690 14.370 1.00 96.75 92 THR A O 1
ATOM 691 N N . ARG A 1 93 ? -4.719 -3.300 15.518 1.00 94.94 93 ARG A N 1
ATOM 692 C CA . ARG A 1 93 ? -5.933 -4.131 15.479 1.00 94.94 93 ARG A CA 1
ATOM 693 C C . ARG A 1 93 ? -6.888 -3.759 14.344 1.00 94.94 93 ARG A C 1
ATOM 695 O O . ARG A 1 93 ? -7.972 -4.327 14.261 1.00 94.94 93 ARG A O 1
ATOM 702 N N . VAL A 1 94 ? -6.506 -2.810 13.488 1.00 95.12 94 VAL A N 1
ATOM 703 C CA . VAL A 1 94 ? -7.350 -2.331 12.390 1.00 95.12 94 VAL A CA 1
ATOM 704 C C . VAL A 1 94 ? -7.634 -3.463 11.408 1.00 95.12 94 VAL A C 1
ATOM 706 O O . VAL A 1 94 ? -6.716 -4.057 10.838 1.00 95.12 94 VAL A O 1
ATOM 709 N N . ALA A 1 95 ? -8.918 -3.719 11.162 1.00 94.44 95 ALA A N 1
ATOM 710 C CA . ALA A 1 95 ? -9.348 -4.569 10.065 1.00 94.44 95 ALA A CA 1
ATOM 711 C C . ALA A 1 95 ? -9.145 -3.825 8.740 1.00 94.44 95 ALA A C 1
ATOM 713 O O . ALA A 1 95 ? -9.577 -2.683 8.582 1.00 94.44 95 ALA A O 1
ATOM 714 N N . GLY A 1 96 ? -8.498 -4.456 7.761 1.00 94.25 96 GLY A N 1
ATOM 715 C CA . GLY A 1 96 ? -8.251 -3.787 6.492 1.00 94.25 96 GLY A CA 1
ATOM 716 C C . GLY A 1 96 ? -7.850 -4.701 5.352 1.00 94.25 96 GLY A C 1
ATOM 717 O O . GLY A 1 96 ? -7.317 -5.791 5.551 1.00 94.25 96 GLY A O 1
ATOM 718 N N . VAL A 1 97 ? -8.075 -4.207 4.138 1.00 93.81 97 VAL A N 1
ATOM 719 C CA . VAL A 1 97 ? -7.705 -4.863 2.885 1.00 93.81 97 VAL A CA 1
ATOM 720 C C . VAL A 1 97 ? -6.949 -3.899 1.978 1.00 93.81 97 VAL A C 1
ATOM 722 O O . VAL A 1 97 ? -7.242 -2.704 1.904 1.00 93.81 97 VAL A O 1
ATOM 725 N N . GLY A 1 98 ? -5.957 -4.439 1.273 1.00 92.44 98 GLY A N 1
ATOM 726 C CA . GLY A 1 98 ? -5.276 -3.740 0.194 1.00 92.44 98 GLY A CA 1
ATOM 727 C C . GLY A 1 98 ? -6.010 -3.948 -1.128 1.00 92.44 98 GLY A C 1
ATOM 728 O O . GLY A 1 98 ? -6.304 -5.085 -1.493 1.00 92.44 98 GLY A O 1
ATOM 729 N N . LEU A 1 99 ? -6.270 -2.866 -1.858 1.00 89.62 99 LEU A N 1
ATOM 730 C CA . LEU A 1 99 ? -6.949 -2.874 -3.145 1.00 89.62 99 LEU A CA 1
ATOM 731 C C . LEU A 1 99 ? -6.019 -2.405 -4.275 1.00 89.62 99 LEU A C 1
ATOM 733 O O . LEU A 1 99 ? -5.442 -1.321 -4.241 1.00 89.62 99 LEU A O 1
ATOM 737 N N . CYS A 1 100 ? -5.910 -3.230 -5.318 1.00 88.62 100 CYS A N 1
ATOM 738 C CA . CYS A 1 100 ? -5.203 -2.925 -6.562 1.00 88.62 100 CYS A CA 1
ATOM 739 C C . CYS A 1 100 ? -6.108 -3.233 -7.763 1.00 88.62 100 CYS A C 1
ATOM 741 O O . CYS A 1 100 ? -7.065 -3.998 -7.640 1.00 88.62 100 CYS A O 1
ATOM 743 N N . HIS A 1 101 ? -5.800 -2.642 -8.919 1.00 85.44 101 HIS A N 1
ATOM 744 C CA . HIS A 1 101 ? -6.577 -2.763 -10.157 1.00 85.44 101 HIS A CA 1
ATOM 745 C C . HIS A 1 101 ? -5.929 -3.683 -11.217 1.00 85.44 101 HIS A C 1
ATOM 747 O O . HIS A 1 101 ? -6.472 -3.835 -12.315 1.00 85.44 101 HIS A O 1
ATOM 753 N N . SER A 1 102 ? -4.758 -4.265 -10.930 1.00 78.31 102 SER A N 1
ATOM 754 C CA . SER A 1 102 ? -3.947 -4.993 -11.918 1.00 78.31 102 SER A CA 1
ATOM 755 C C . SER A 1 102 ? -4.613 -6.275 -12.421 1.00 78.31 102 SER A C 1
ATOM 757 O O . SER A 1 102 ? -4.622 -6.529 -13.626 1.00 78.31 102 SER A O 1
ATOM 759 N N . VAL A 1 103 ? -5.222 -7.060 -11.530 1.00 76.75 103 VAL A N 1
ATOM 760 C CA . VAL A 1 103 ? -5.928 -8.298 -11.898 1.00 76.75 103 VAL A CA 1
ATOM 761 C C . VAL A 1 103 ? -7.151 -7.980 -12.753 1.00 76.75 103 VAL A C 1
ATOM 763 O O . VAL A 1 103 ? -7.352 -8.611 -13.783 1.00 76.75 103 VAL A O 1
ATOM 766 N N . GLN A 1 104 ? -7.924 -6.957 -12.393 1.00 78.00 104 GLN A N 1
ATOM 767 C CA . GLN A 1 104 ? -9.117 -6.527 -13.124 1.00 78.00 104 GLN A CA 1
ATOM 768 C C . GLN A 1 104 ? -8.757 -6.087 -14.550 1.00 78.00 104 GLN A C 1
ATOM 770 O O . GLN A 1 104 ? -9.403 -6.511 -15.509 1.00 78.00 104 GLN A O 1
ATOM 775 N N . HIS A 1 105 ? -7.689 -5.293 -14.701 1.00 79.62 105 HIS A N 1
ATOM 776 C CA . HIS A 1 105 ? -7.199 -4.873 -16.017 1.00 79.62 105 HIS A CA 1
ATOM 777 C C . HIS A 1 105 ? -6.682 -6.056 -16.835 1.00 79.62 105 HIS A C 1
ATOM 779 O O . HIS A 1 105 ? -7.021 -6.172 -18.010 1.00 79.62 105 HIS A O 1
ATOM 785 N N . THR A 1 106 ? -5.919 -6.958 -16.213 1.00 78.00 106 THR A N 1
ATOM 786 C CA . THR A 1 106 ? -5.384 -8.149 -16.886 1.00 78.00 106 THR A CA 1
ATOM 787 C C . THR A 1 106 ? -6.516 -9.056 -17.364 1.00 78.00 106 THR A C 1
ATOM 789 O O . THR A 1 106 ? -6.536 -9.453 -18.525 1.00 78.00 106 THR A O 1
ATOM 792 N N . SER A 1 107 ? -7.508 -9.333 -16.516 1.00 79.69 107 SER A N 1
ATOM 793 C CA . SER A 1 107 ? -8.684 -10.130 -16.878 1.00 79.69 107 SER A CA 1
ATOM 794 C C . SER A 1 107 ? -9.462 -9.503 -18.031 1.00 79.69 107 SER A C 1
ATOM 796 O O . SER A 1 107 ? -9.854 -10.211 -18.955 1.00 79.69 107 SER A O 1
ATOM 798 N N . HIS A 1 108 ? -9.632 -8.178 -18.035 1.00 80.94 108 HIS A N 1
ATOM 799 C CA . HIS A 1 108 ? -10.274 -7.460 -19.139 1.00 80.94 108 HIS A CA 1
ATOM 800 C C . HIS A 1 108 ? -9.480 -7.544 -20.444 1.00 80.94 108 HIS A C 1
ATOM 802 O O . HIS A 1 108 ? -10.047 -7.805 -21.505 1.00 80.94 108 HIS A O 1
ATOM 808 N N . GLN A 1 109 ? -8.161 -7.366 -20.377 1.00 80.44 109 GLN A N 1
ATOM 809 C CA . GLN A 1 109 ? -7.280 -7.486 -21.538 1.00 80.44 109 GLN A CA 1
ATOM 810 C C . GLN A 1 109 ? -7.297 -8.905 -22.113 1.00 80.44 109 GLN A C 1
ATOM 812 O O . GLN A 1 109 ? -7.412 -9.066 -23.325 1.00 80.44 109 GLN A O 1
ATOM 817 N N . LEU A 1 110 ? -7.257 -9.932 -21.261 1.00 78.06 110 LEU A N 1
ATOM 818 C CA . LEU A 1 110 ? -7.384 -11.325 -21.689 1.00 78.06 110 LEU A CA 1
ATOM 819 C C . LEU A 1 110 ? -8.771 -11.591 -22.285 1.00 78.06 110 LEU A C 1
ATOM 821 O O . LEU A 1 110 ? -8.878 -12.176 -23.354 1.00 78.06 110 LEU A O 1
ATOM 825 N N . SER A 1 111 ? -9.843 -11.111 -21.659 1.00 81.25 111 SER A N 1
ATOM 826 C CA . SER A 1 111 ? -11.202 -11.232 -22.197 1.00 81.25 111 SER A CA 1
ATOM 827 C C . SER A 1 111 ? -11.273 -10.762 -23.655 1.00 81.25 111 SER A C 1
ATOM 829 O O . SER A 1 111 ? -11.736 -11.504 -24.522 1.00 81.25 111 SER A O 1
ATOM 831 N N . LYS A 1 112 ? -10.714 -9.577 -23.937 1.00 81.31 112 LYS A N 1
ATOM 832 C CA . LYS A 1 112 ? -10.619 -9.014 -25.291 1.00 81.31 112 LYS A CA 1
ATOM 833 C C . LYS A 1 112 ? -9.740 -9.850 -26.218 1.00 81.31 112 LYS A C 1
ATOM 835 O O . LYS A 1 112 ? -10.187 -10.223 -27.295 1.00 81.31 112 LYS A O 1
ATOM 840 N N . LEU A 1 113 ? -8.530 -10.200 -25.778 1.00 78.81 113 LEU A N 1
ATOM 841 C CA . LEU A 1 113 ? -7.549 -10.958 -26.566 1.00 78.81 113 LEU A CA 1
ATOM 842 C C . LEU A 1 113 ? -8.092 -12.300 -27.080 1.00 78.81 113 LEU A C 1
ATOM 844 O O . LEU A 1 113 ? -7.684 -12.793 -28.131 1.00 78.81 113 LEU A O 1
ATOM 848 N N . TYR A 1 114 ? -8.991 -12.911 -26.314 1.00 77.62 114 TYR A N 1
ATOM 849 C CA . TYR A 1 114 ? -9.568 -14.212 -26.626 1.00 77.62 114 TYR A CA 1
ATOM 850 C C . TYR A 1 114 ? -10.996 -14.136 -27.177 1.00 77.62 114 TYR A C 1
ATOM 852 O O . TYR A 1 114 ? -11.600 -15.187 -27.395 1.00 77.62 114 TYR A O 1
ATOM 860 N N . GLY A 1 115 ? -11.543 -12.933 -27.392 1.00 80.44 115 GLY A N 1
ATOM 861 C CA . GLY A 1 115 ? -12.912 -12.743 -27.878 1.00 80.44 115 GLY A CA 1
ATOM 862 C C . GLY A 1 115 ? -13.968 -13.354 -26.950 1.00 80.44 115 GLY A C 1
ATOM 863 O O . GLY A 1 115 ? -14.984 -13.870 -27.413 1.00 80.44 115 GLY A O 1
ATOM 864 N N . ARG A 1 116 ? -13.710 -13.373 -25.637 1.00 74.25 116 ARG A N 1
ATOM 865 C CA . ARG A 1 116 ? -14.623 -13.926 -24.625 1.00 74.25 116 ARG A CA 1
ATOM 866 C C . ARG A 1 116 ? -15.186 -12.811 -23.754 1.00 74.25 116 ARG A C 1
ATOM 868 O O . ARG A 1 116 ? -14.581 -11.751 -23.627 1.00 74.25 116 ARG A O 1
ATOM 875 N N . GLY A 1 117 ? -16.344 -13.056 -23.144 1.00 74.50 117 GLY A N 1
ATOM 876 C CA . GLY A 1 117 ? -16.900 -12.168 -22.123 1.00 74.50 117 GLY A CA 1
ATOM 877 C C . GLY A 1 117 ? -16.085 -12.209 -20.827 1.00 74.50 117 GLY A C 1
ATOM 878 O O . GLY A 1 117 ? -15.433 -13.215 -20.532 1.00 74.50 117 GLY A O 1
ATOM 879 N N . LEU A 1 118 ? -16.145 -11.120 -20.056 1.00 71.06 118 LEU A N 1
ATOM 880 C CA . LEU A 1 118 ? -15.516 -11.027 -18.740 1.00 71.06 118 LEU A CA 1
ATOM 881 C C . LEU A 1 118 ? -16.082 -12.127 -17.836 1.00 71.06 118 LEU A C 1
ATOM 883 O O . LEU A 1 118 ? -17.266 -12.134 -17.503 1.00 71.06 118 LEU A O 1
ATOM 887 N N . ARG A 1 119 ? -15.221 -13.068 -17.457 1.00 62.53 119 ARG A N 1
ATOM 888 C CA . ARG A 1 119 ? -15.523 -14.137 -16.504 1.00 62.53 119 ARG A CA 1
ATOM 889 C C . ARG A 1 119 ? -15.313 -13.599 -15.086 1.00 62.53 119 ARG A C 1
ATOM 891 O O . ARG A 1 119 ? -14.228 -13.116 -14.768 1.00 62.53 119 ARG A O 1
ATOM 898 N N . THR A 1 120 ? -16.353 -13.636 -14.254 1.00 58.56 120 THR A N 1
ATOM 899 C CA . THR A 1 120 ? -16.325 -13.175 -12.850 1.00 58.56 120 THR A CA 1
ATOM 900 C C . THR A 1 120 ? -15.854 -14.256 -11.873 1.00 58.56 120 THR A C 1
ATOM 902 O O . THR A 1 120 ? -15.630 -13.974 -10.702 1.00 58.56 120 THR A O 1
ATOM 905 N N . ASP A 1 121 ? -15.671 -15.481 -12.355 1.00 63.12 121 ASP A N 1
ATOM 906 C CA . ASP A 1 121 ? -15.242 -16.686 -11.641 1.00 63.12 121 ASP A CA 1
ATOM 907 C C . ASP A 1 121 ? -13.714 -16.895 -11.663 1.00 63.12 121 ASP A C 1
ATOM 909 O O . ASP A 1 121 ? -13.213 -18.009 -11.509 1.00 63.12 121 ASP A O 1
ATOM 913 N N . ALA A 1 122 ? -12.948 -15.815 -11.843 1.00 60.78 122 ALA A N 1
ATOM 914 C CA . ALA A 1 122 ? -11.494 -15.876 -11.854 1.00 60.78 122 ALA A CA 1
ATOM 915 C C . ALA A 1 122 ? -10.905 -15.935 -10.429 1.00 60.78 122 ALA A C 1
ATOM 917 O O . ALA A 1 122 ? -11.184 -15.085 -9.587 1.00 60.78 122 ALA A O 1
ATOM 918 N N . ILE A 1 123 ? -10.027 -16.905 -10.175 1.00 60.91 123 ILE A N 1
ATOM 919 C CA . ILE A 1 123 ? -9.179 -16.990 -8.983 1.00 60.91 123 ILE A CA 1
ATOM 920 C C . ILE A 1 123 ? -7.813 -16.383 -9.328 1.00 60.91 123 ILE A C 1
ATOM 922 O O . ILE A 1 123 ? -7.218 -16.670 -10.363 1.00 60.91 123 ILE A O 1
ATOM 926 N N . SER A 1 124 ? -7.255 -15.560 -8.453 1.00 62.25 124 SER A N 1
ATOM 927 C CA . SER A 1 124 ? -5.881 -15.062 -8.579 1.00 62.25 124 SER A CA 1
ATOM 928 C C . SER A 1 124 ? -5.154 -15.191 -7.252 1.00 62.25 124 SER A C 1
ATOM 930 O O . SER A 1 124 ? -5.770 -14.997 -6.210 1.00 62.25 124 SER A O 1
ATOM 932 N N . GLY A 1 125 ? -3.861 -15.507 -7.282 1.00 63.47 125 GLY A N 1
ATOM 933 C CA . GLY A 1 125 ? -3.042 -15.690 -6.089 1.00 63.47 125 GLY A CA 1
ATOM 934 C C . GLY A 1 125 ? -1.613 -15.177 -6.275 1.00 63.47 125 GLY A C 1
ATOM 935 O O . GLY A 1 125 ? -0.990 -15.382 -7.313 1.00 63.47 125 GLY A O 1
ATOM 936 N N . GLY A 1 126 ? -1.088 -14.508 -5.252 1.00 70.94 126 GLY A N 1
ATOM 937 C CA . GLY A 1 126 ? 0.289 -14.014 -5.184 1.00 70.94 126 GLY A CA 1
ATOM 938 C C . GLY A 1 126 ? 0.378 -12.640 -4.514 1.00 70.94 126 GLY A C 1
ATOM 939 O O . GLY A 1 126 ? -0.569 -12.196 -3.869 1.00 70.94 126 GLY A O 1
ATOM 940 N N . GLY A 1 127 ? 1.533 -11.984 -4.628 1.00 62.94 127 GLY A N 1
ATOM 941 C CA . GLY A 1 127 ? 1.790 -10.665 -4.045 1.00 62.94 127 GLY A CA 1
ATOM 942 C C . GLY A 1 127 ? 1.202 -9.507 -4.860 1.00 62.94 127 GLY A C 1
ATOM 943 O O . GLY A 1 127 ? 0.877 -9.647 -6.039 1.00 62.94 127 GLY A O 1
ATOM 944 N N . ASN A 1 128 ? 1.097 -8.328 -4.240 1.00 69.50 128 ASN A N 1
ATOM 945 C CA . ASN A 1 128 ? 0.634 -7.119 -4.927 1.00 69.50 128 ASN A CA 1
ATOM 946 C C . ASN A 1 128 ? 1.566 -6.699 -6.089 1.00 69.50 128 ASN A C 1
ATOM 948 O O . ASN A 1 128 ? 2.771 -6.927 -6.018 1.00 69.50 128 ASN A O 1
ATOM 952 N N . GLN A 1 129 ? 1.005 -6.016 -7.100 1.00 52.75 129 GLN A N 1
ATOM 953 C CA . GLN A 1 129 ? 1.707 -5.334 -8.201 1.00 52.75 129 GLN A CA 1
ATOM 954 C C . GLN A 1 129 ? 2.770 -6.223 -8.872 1.00 52.75 129 GLN A C 1
ATOM 956 O O . GLN A 1 129 ? 3.961 -6.165 -8.563 1.00 52.75 129 GLN A O 1
ATOM 961 N N . SER A 1 130 ? 2.321 -7.032 -9.837 1.00 51.53 130 SER A N 1
ATOM 962 C CA . SER A 1 130 ? 3.139 -7.917 -10.692 1.00 51.53 130 SER A CA 1
ATOM 963 C C . SER A 1 130 ? 3.779 -9.138 -10.015 1.00 51.53 130 SER A C 1
ATOM 965 O O . SER A 1 130 ? 4.448 -9.912 -10.689 1.00 51.53 130 SER A O 1
ATOM 967 N N . HIS A 1 131 ? 3.522 -9.367 -8.723 1.00 54.19 131 HIS A N 1
ATOM 968 C CA . HIS A 1 131 ? 3.893 -10.610 -8.023 1.00 54.19 131 HIS A CA 1
ATOM 969 C C . HIS A 1 131 ? 2.707 -11.575 -7.851 1.00 54.19 131 HIS A C 1
ATOM 971 O O . HIS A 1 131 ? 2.785 -12.537 -7.086 1.00 54.19 131 HIS A O 1
ATOM 977 N N . GLY A 1 132 ? 1.605 -11.303 -8.553 1.00 45.91 132 GLY A N 1
ATOM 978 C CA . GLY A 1 132 ? 0.392 -12.109 -8.584 1.00 45.91 132 GLY A CA 1
ATOM 979 C C . GLY A 1 132 ? 0.298 -12.914 -9.873 1.00 45.91 132 GLY A C 1
ATOM 980 O O . GLY A 1 132 ? 0.498 -12.378 -10.960 1.00 45.91 132 GLY A O 1
ATOM 981 N N . LEU A 1 133 ? -0.042 -14.192 -9.752 1.00 42.78 133 LEU A N 1
ATOM 982 C CA . LEU A 1 133 ? -0.436 -15.059 -10.858 1.00 42.78 133 LEU A CA 1
ATOM 983 C C . LEU A 1 133 ? -1.958 -15.234 -10.800 1.00 42.78 133 LEU A C 1
ATOM 985 O O . LEU A 1 133 ? -2.533 -15.502 -9.746 1.00 42.78 133 LEU A O 1
ATOM 989 N N . VAL A 1 134 ? -2.652 -15.089 -11.925 1.00 48.09 134 VAL A N 1
ATOM 990 C CA . VAL A 1 134 ? -4.081 -15.436 -11.993 1.00 48.09 134 VAL A CA 1
ATOM 991 C C . VAL A 1 134 ? -4.185 -16.968 -12.067 1.00 48.09 134 VAL A C 1
ATOM 993 O O . VAL A 1 134 ? -3.894 -17.553 -13.106 1.00 48.09 134 VAL A O 1
ATOM 996 N N . PHE A 1 135 ? -4.510 -17.627 -10.947 1.00 39.22 135 PHE A N 1
ATOM 997 C CA . PHE A 1 135 ? -4.450 -19.091 -10.781 1.00 39.22 135 PHE A CA 1
ATOM 998 C C . PHE A 1 135 ? -5.733 -19.853 -11.173 1.00 39.22 135 PHE A C 1
ATOM 1000 O O . PHE A 1 135 ? -5.655 -20.978 -11.654 1.00 39.22 135 PHE A O 1
ATOM 1007 N N . GLY A 1 136 ? -6.913 -19.263 -11.048 1.00 30.59 136 GLY A N 1
ATOM 1008 C CA . GLY A 1 136 ? -8.168 -19.745 -11.629 1.00 30.59 136 GLY A CA 1
ATOM 1009 C C . GLY A 1 136 ? -8.518 -18.794 -12.750 1.00 30.59 136 GLY A C 1
ATOM 1010 O O . GLY A 1 136 ? -9.105 -17.747 -12.576 1.00 30.59 136 GLY A O 1
ATOM 1011 N N . SER A 1 137 ? -8.058 -19.075 -13.940 1.00 36.88 137 SER A N 1
ATOM 1012 C CA . SER A 1 137 ? -8.806 -20.018 -14.735 1.00 36.88 137 SER A CA 1
ATOM 1013 C C . SER A 1 137 ? -7.885 -21.007 -15.432 1.00 36.88 137 SER A C 1
ATOM 1015 O O . SER A 1 137 ? -8.299 -21.635 -16.393 1.00 36.88 137 SER A O 1
ATOM 1017 N N . LEU A 1 138 ? -6.648 -21.191 -14.956 1.00 39.09 138 LEU A N 1
ATOM 1018 C CA . LEU A 1 138 ? -5.631 -21.993 -15.638 1.00 39.09 138 LEU A CA 1
ATOM 1019 C C . LEU A 1 138 ? -6.002 -23.470 -15.804 1.00 39.09 138 LEU A C 1
ATOM 1021 O O . LEU A 1 138 ? -5.507 -24.081 -16.736 1.00 39.09 138 LEU A O 1
ATOM 1025 N N . VAL A 1 139 ? -6.897 -24.070 -15.020 1.00 39.94 139 VAL A N 1
ATOM 1026 C CA . VAL A 1 139 ? -7.287 -25.475 -15.275 1.00 39.94 139 VAL A CA 1
ATOM 1027 C C . VAL A 1 139 ? -8.176 -25.608 -16.526 1.00 39.94 139 VAL A C 1
ATOM 1029 O O . VAL A 1 139 ? -8.086 -26.603 -17.244 1.00 39.94 139 VAL A O 1
ATOM 1032 N N . GLU A 1 140 ? -8.950 -24.573 -16.868 1.00 41.16 140 GLU A N 1
ATOM 1033 C CA . GLU A 1 140 ? -9.773 -24.536 -18.087 1.00 41.16 140 GLU A CA 1
ATOM 1034 C C . GLU A 1 140 ? -9.099 -23.737 -19.219 1.00 41.16 140 GLU A C 1
ATOM 1036 O O . GLU A 1 140 ? -9.164 -24.122 -20.381 1.00 41.16 140 GLU A O 1
ATOM 1041 N N . TRP A 1 141 ? -8.371 -22.668 -18.885 1.00 41.25 141 TRP A N 1
ATOM 1042 C CA . TRP A 1 141 ? -7.636 -21.794 -19.799 1.00 41.25 141 TRP A CA 1
ATOM 1043 C C . TRP A 1 141 ? -6.254 -22.312 -20.174 1.00 41.25 141 TRP A C 1
ATOM 1045 O O . TRP A 1 141 ? -5.810 -21.960 -21.253 1.00 41.25 141 TRP A O 1
ATOM 1055 N N . SER A 1 142 ? -5.580 -23.182 -19.411 1.00 44.50 142 SER A N 1
ATOM 1056 C CA . SER A 1 142 ? -4.331 -23.818 -19.897 1.00 44.50 142 SER A CA 1
ATOM 1057 C C . SER A 1 142 ? -4.545 -24.617 -21.181 1.00 44.50 142 SER A C 1
ATOM 1059 O O . SER A 1 142 ? -3.619 -24.760 -21.971 1.00 44.50 142 SER A O 1
ATOM 1061 N N . ARG A 1 143 ? -5.780 -25.071 -21.434 1.00 46.97 143 ARG A N 1
ATOM 1062 C CA . ARG A 1 143 ? -6.183 -25.709 -22.695 1.00 46.97 143 ARG A CA 1
ATOM 1063 C C . ARG A 1 143 ? -6.368 -24.720 -23.851 1.00 46.97 143 ARG A C 1
ATOM 1065 O O . ARG A 1 143 ? -6.399 -25.141 -25.001 1.00 46.97 143 ARG A O 1
ATOM 1072 N N . PHE A 1 144 ? -6.511 -23.428 -23.554 1.00 50.41 144 PHE A N 1
ATOM 1073 C CA . PHE A 1 144 ? -6.759 -22.355 -24.523 1.00 50.41 144 PHE A CA 1
ATOM 1074 C C . PHE A 1 144 ? -5.645 -21.305 -24.583 1.00 50.41 144 PHE A C 1
ATOM 1076 O O . PHE A 1 144 ? -5.667 -20.482 -25.495 1.00 50.41 144 PHE A O 1
ATOM 1083 N N . ILE A 1 145 ? -4.688 -21.318 -23.648 1.00 53.25 145 ILE A N 1
ATOM 1084 C CA . ILE A 1 145 ? -3.489 -20.485 -23.703 1.00 53.25 145 ILE A CA 1
ATOM 1085 C C . ILE A 1 145 ? -2.665 -21.005 -24.880 1.00 53.25 145 ILE A C 1
ATOM 1087 O O . ILE A 1 145 ? -2.170 -22.135 -24.832 1.00 53.25 145 ILE A O 1
ATOM 1091 N N . PRO A 1 146 ? -2.531 -20.219 -25.958 1.00 56.62 146 PRO A N 1
ATOM 1092 C CA . PRO A 1 146 ? -1.735 -20.613 -27.091 1.00 56.62 146 PRO A CA 1
ATOM 1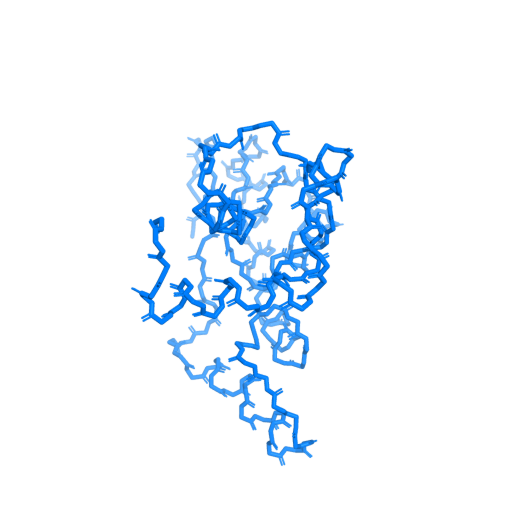093 C C . PRO A 1 146 ? -0.283 -20.764 -26.637 1.00 56.62 146 PRO A C 1
ATOM 1095 O O . PRO A 1 146 ? 0.129 -20.118 -25.665 1.00 56.62 146 PRO A O 1
ATOM 1098 N N . PRO A 1 147 ? 0.531 -21.551 -27.355 1.00 68.44 147 PRO A N 1
ATOM 1099 C CA . PRO A 1 147 ? 1.960 -21.579 -27.100 1.00 68.44 147 PRO A CA 1
ATOM 1100 C C . PRO A 1 147 ? 2.506 -20.141 -27.037 1.00 68.44 147 PRO A C 1
ATOM 1102 O O . PRO A 1 147 ? 2.043 -19.294 -27.807 1.00 68.44 147 PRO A O 1
ATOM 1105 N N . PRO A 1 148 ? 3.487 -19.844 -26.164 1.00 69.38 148 PRO A N 1
ATOM 1106 C CA . PRO A 1 148 ? 3.899 -18.475 -25.841 1.00 69.38 148 PRO A CA 1
ATOM 1107 C C . PRO A 1 148 ? 4.106 -17.569 -27.062 1.00 69.38 148 PRO A C 1
ATOM 1109 O O . PRO A 1 148 ? 3.722 -16.407 -27.044 1.00 69.38 148 PRO A O 1
ATOM 1112 N N . ARG A 1 149 ? 4.632 -18.113 -28.167 1.00 70.69 149 ARG A N 1
ATOM 1113 C CA . ARG A 1 149 ? 4.807 -17.396 -29.442 1.00 70.69 149 ARG A CA 1
ATOM 1114 C C . ARG A 1 149 ? 3.513 -16.793 -29.995 1.00 70.69 149 ARG A C 1
ATOM 1116 O O . ARG A 1 149 ? 3.524 -15.659 -30.456 1.00 70.69 149 ARG A O 1
ATOM 1123 N N . GLU A 1 150 ? 2.420 -17.541 -29.944 1.00 69.25 150 GLU A N 1
ATOM 1124 C CA . GLU A 1 150 ? 1.114 -17.115 -30.442 1.00 69.25 150 GLU A CA 1
ATOM 1125 C C . GLU A 1 150 ? 0.446 -16.126 -29.480 1.00 69.25 150 GLU A C 1
ATOM 1127 O O . GLU A 1 150 ? -0.147 -15.145 -29.922 1.00 69.25 150 GLU A O 1
ATOM 1132 N N . LEU A 1 151 ? 0.624 -16.316 -28.169 1.00 68.44 151 LEU A N 1
ATOM 1133 C CA . LEU A 1 151 ? 0.204 -15.341 -27.160 1.00 68.44 151 LEU A CA 1
ATOM 1134 C C . LEU A 1 151 ? 0.901 -13.986 -27.373 1.00 68.44 151 LEU A C 1
ATOM 1136 O O . LEU A 1 151 ? 0.241 -12.951 -27.407 1.00 68.44 151 LEU A O 1
ATOM 1140 N N . PHE A 1 152 ? 2.223 -13.994 -27.575 1.00 73.06 152 PHE A N 1
A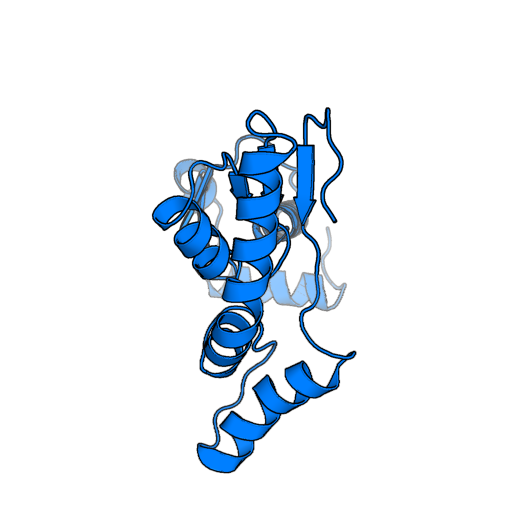TOM 1141 C CA . PHE A 1 152 ? 3.010 -12.785 -27.834 1.00 73.06 152 PHE A CA 1
ATOM 1142 C C . PHE A 1 152 ? 2.720 -12.150 -29.195 1.00 73.06 152 PHE A C 1
ATOM 1144 O O . PHE A 1 152 ? 2.929 -10.949 -29.346 1.00 73.06 152 PHE A O 1
ATOM 1151 N N . ARG A 1 153 ? 2.273 -12.927 -30.188 1.00 75.56 153 ARG A N 1
ATOM 1152 C CA . ARG A 1 153 ? 1.807 -12.392 -31.472 1.00 75.56 153 ARG A CA 1
ATOM 1153 C C . ARG A 1 153 ? 0.493 -11.641 -31.284 1.00 75.56 153 ARG A C 1
ATOM 1155 O O . ARG A 1 153 ? 0.454 -10.441 -31.513 1.00 75.56 153 ARG A O 1
ATOM 1162 N N . ARG A 1 154 ? -0.527 -12.305 -30.730 1.00 69.69 154 ARG A N 1
ATOM 1163 C CA . ARG A 1 154 ? -1.852 -11.701 -30.516 1.00 69.69 154 ARG A CA 1
ATOM 1164 C C . ARG A 1 154 ? -1.816 -10.496 -29.578 1.00 69.69 154 ARG A C 1
ATOM 1166 O O . ARG A 1 154 ? -2.519 -9.522 -29.808 1.00 69.69 154 ARG A O 1
ATOM 1173 N N . ALA A 1 155 ? -0.994 -10.541 -28.526 1.00 64.81 155 ALA A N 1
ATOM 1174 C CA . ALA A 1 155 ? -0.825 -9.402 -27.622 1.00 64.81 155 ALA A CA 1
ATOM 1175 C C . ALA A 1 155 ? -0.276 -8.163 -28.352 1.00 64.81 155 ALA A C 1
ATOM 1177 O O . ALA A 1 155 ? -0.670 -7.043 -28.035 1.00 64.81 155 ALA A O 1
ATOM 1178 N N . ARG A 1 156 ? 0.594 -8.377 -29.346 1.00 69.06 156 ARG A N 1
ATOM 1179 C CA . ARG A 1 156 ? 1.149 -7.328 -30.207 1.00 69.06 156 ARG A CA 1
ATOM 1180 C C . ARG A 1 156 ? 0.094 -6.793 -31.170 1.00 69.06 156 ARG A C 1
ATOM 1182 O O . ARG A 1 156 ? -0.122 -5.590 -31.204 1.00 69.06 156 ARG A O 1
ATOM 1189 N N . ASP A 1 157 ? -0.643 -7.685 -31.829 1.00 71.25 157 ASP A N 1
ATOM 1190 C CA . ASP A 1 157 ? -1.719 -7.316 -32.758 1.00 71.25 157 ASP A CA 1
ATOM 1191 C C . ASP A 1 157 ? -2.835 -6.508 -32.053 1.00 71.25 157 ASP A C 1
ATOM 1193 O O . ASP A 1 157 ? -3.355 -5.530 -32.589 1.00 71.25 157 ASP A O 1
ATOM 1197 N N . CYS A 1 158 ? -3.172 -6.852 -30.802 1.00 59.38 158 CYS A N 1
ATOM 1198 C CA . CYS A 1 158 ? -4.093 -6.059 -29.980 1.00 59.38 158 CYS A CA 1
ATOM 1199 C C . CYS A 1 158 ? -3.529 -4.684 -29.581 1.00 59.38 158 CYS A C 1
ATOM 1201 O O . CYS A 1 158 ? -4.301 -3.733 -29.478 1.00 59.38 158 CYS A O 1
ATOM 1203 N N . GLN A 1 159 ? -2.221 -4.558 -29.329 1.00 57.22 159 GLN A N 1
ATOM 1204 C CA . GLN A 1 159 ? -1.588 -3.263 -29.031 1.00 57.22 159 GLN A CA 1
ATOM 1205 C C . GLN A 1 159 ? -1.492 -2.362 -30.266 1.00 57.22 159 GLN A C 1
ATOM 1207 O O . GLN A 1 159 ? -1.577 -1.143 -30.139 1.00 57.22 159 GLN A O 1
ATOM 1212 N N . GLU A 1 160 ? -1.341 -2.957 -31.447 1.00 67.19 160 GLU A N 1
ATOM 1213 C CA . GLU A 1 160 ? -1.206 -2.262 -32.730 1.00 67.19 160 GLU A CA 1
ATOM 1214 C C . GLU A 1 160 ? -2.561 -1.979 -33.409 1.00 67.19 160 GLU A C 1
ATOM 1216 O O . GLU A 1 160 ? -2.607 -1.326 -34.449 1.00 67.19 160 GLU A O 1
ATOM 1221 N N . GLY A 1 161 ? -3.678 -2.431 -32.821 1.00 54.97 161 GLY A N 1
ATOM 1222 C CA . GLY A 1 161 ? -5.027 -2.225 -33.364 1.00 54.97 161 GLY A CA 1
ATOM 1223 C C . GLY A 1 161 ? -5.331 -3.048 -34.623 1.00 54.97 161 GLY A C 1
ATOM 1224 O O . GLY A 1 161 ? -6.301 -2.766 -35.318 1.00 54.97 161 GLY A O 1
ATOM 1225 N N . SER A 1 162 ? -4.512 -4.058 -34.919 1.00 55.41 162 SER A N 1
ATOM 1226 C CA . SER A 1 162 ? -4.616 -4.948 -36.083 1.00 55.41 162 SER A CA 1
ATOM 1227 C C . SER A 1 162 ? -5.360 -6.259 -35.780 1.00 55.41 162 SER A C 1
ATOM 1229 O O . SER A 1 162 ? -5.503 -7.115 -36.654 1.00 55.41 162 SER A O 1
ATOM 1231 N N . SER A 1 163 ? -5.858 -6.417 -34.548 1.00 45.44 163 SER A N 1
ATOM 1232 C CA . SER A 1 163 ? -6.706 -7.540 -34.130 1.00 45.44 163 SER A CA 1
ATOM 1233 C C . SER A 1 163 ? -8.034 -7.572 -34.909 1.00 45.44 163 SER A C 1
ATOM 1235 O O . SER A 1 163 ? -8.715 -6.550 -34.974 1.00 45.44 163 SER A O 1
ATOM 1237 N N . PRO A 1 164 ? -8.464 -8.736 -35.441 1.00 47.12 164 PRO A N 1
ATOM 1238 C CA . PRO A 1 164 ? -9.781 -8.904 -36.062 1.00 47.12 164 PRO A CA 1
ATOM 1239 C C . PRO A 1 164 ? -10.939 -9.027 -35.047 1.00 47.12 164 PRO A C 1
ATOM 1241 O O . PRO A 1 164 ? -12.077 -9.244 -35.462 1.00 47.12 164 PRO A O 1
ATOM 1244 N N . PHE A 1 165 ? -10.650 -8.923 -33.743 1.00 44.59 165 PHE A N 1
ATOM 1245 C CA . PHE A 1 165 ? -11.609 -8.915 -32.630 1.00 44.59 165 PHE A CA 1
ATOM 1246 C C . PHE A 1 165 ? -11.638 -7.559 -31.932 1.00 44.59 165 PHE A C 1
ATOM 1248 O O . PHE A 1 165 ? -10.523 -7.032 -31.683 1.00 44.59 165 PHE A O 1
#

Sequence (165 aa):
MVQSNTDYVIASIRVGNALEPEALDIEIPLKVGGLRQTVADTVGIGGLMKGLRTIPAMLNIARDMEKYCPDAILLNYTNPMASIMWAILASTRVAGVGLCHSVQHTSHQLSKLYGRGLRTDAISGGGNQSHGLVFGSLVEWSRFIPPPRELFRRARDCQEGSSPF

Secondary structure (DSSP, 8-state):
-PPSS-SEEEE----SSTTHHHHHHHHHHHHHH----SS-SSSHHHHHHHHHHHHHHHHHHHHHHHHH-TTPEEEE--SSHHHHHHHHHHH----EEE--SHHHHHHHHHHHHTT----S--EEEE-SSS-EEEEETHHHHTTTS--HHHHHHHHHHHHTT----